Protein AF-A0A966TEC7-F1 (afdb_monomer)

pLDDT: mean 88.25, std 8.69, range [46.25, 95.12]

Secondary structure (DSSP, 8-state):
--PPEE--EEEETTS-EEEEEE-B-TTSPBPP-TT-EEE-EEEETTT--EEEE-EEEEEETTTTEEEEEE-HHHHHHSPSEEEEEEEEEE-TTS-EEEEEEEEEEEE------

Foldseek 3Di:
DDDAAEDEAEFEALDKDKDKDFDADVPRHGAQCVQKDKWKFKAAPPPRHTLDTWDKDAPDRNRRMIMTIDHNVSLNSDDAAKIKMWMWMAHNVGDIDTHYIYIYGYDYDPDDD

Radius of gyration: 14.73 Å; Cα contacts (8 Å, |Δi|>4): 263; chains: 1; bounding box: 44×28×37 Å

Structure (mmCIF, N/CA/C/O backbone):
data_AF-A0A966TEC7-F1
#
_entry.id   AF-A0A966TEC7-F1
#
loop_
_atom_site.group_PDB
_atom_site.id
_atom_site.type_symbol
_atom_site.label_atom_id
_atom_site.label_alt_id
_atom_site.label_comp_id
_atom_site.label_asym_id
_atom_site.label_entity_id
_atom_site.label_seq_id
_atom_site.pdbx_PDB_ins_code
_atom_site.Cartn_x
_atom_site.Cartn_y
_atom_site.Cartn_z
_atom_site.occupancy
_atom_site.B_iso_or_equiv
_atom_site.auth_seq_id
_atom_site.auth_comp_id
_atom_site.auth_asym_id
_atom_site.auth_atom_id
_atom_site.pdbx_PDB_model_num
ATOM 1 N N . MET A 1 1 ? -17.285 16.582 3.399 1.00 46.25 1 MET A N 1
ATOM 2 C CA . MET A 1 1 ? -16.612 15.743 2.386 1.00 46.25 1 MET A CA 1
ATOM 3 C C . MET A 1 1 ? -15.133 15.720 2.736 1.00 46.25 1 MET A C 1
ATOM 5 O O . MET A 1 1 ? -14.499 16.762 2.651 1.00 46.25 1 MET A O 1
ATOM 9 N N . TYR A 1 2 ? -14.619 14.598 3.244 1.00 58.72 2 TYR A N 1
ATOM 10 C CA . TYR A 1 2 ? -13.187 14.450 3.524 1.00 58.72 2 TYR A CA 1
ATOM 11 C C . TYR A 1 2 ? -12.476 14.218 2.193 1.00 58.72 2 TYR A C 1
ATOM 13 O O . TYR A 1 2 ? -12.763 13.239 1.508 1.00 58.72 2 TYR A O 1
ATOM 21 N N . TYR A 1 3 ? -11.626 15.156 1.784 1.00 73.62 3 TYR A N 1
ATOM 22 C CA . TYR A 1 3 ? -10.805 14.983 0.591 1.00 73.62 3 TYR A CA 1
ATOM 23 C C . TYR A 1 3 ? -9.545 14.193 0.975 1.00 73.62 3 TYR A C 1
ATOM 25 O O . TYR A 1 3 ? -8.945 14.515 2.004 1.00 73.62 3 TYR A O 1
ATOM 33 N N . PRO A 1 4 ? -9.142 13.171 0.201 1.00 81.88 4 PRO A N 1
ATOM 34 C CA . PRO A 1 4 ? -7.951 12.388 0.512 1.00 81.88 4 PRO A CA 1
ATOM 35 C C . PRO A 1 4 ? -6.696 13.263 0.468 1.00 81.88 4 PRO A C 1
ATOM 37 O O . PRO A 1 4 ? -6.565 14.147 -0.387 1.00 81.88 4 PRO A O 1
ATOM 40 N N . ALA A 1 5 ? -5.750 12.990 1.365 1.00 87.31 5 ALA A N 1
ATOM 41 C CA . ALA A 1 5 ? -4.436 13.612 1.311 1.00 87.31 5 ALA A CA 1
ATOM 42 C C . ALA A 1 5 ? -3.711 13.198 0.021 1.00 87.31 5 ALA A C 1
ATOM 44 O O . ALA A 1 5 ? -3.936 12.111 -0.513 1.00 87.31 5 ALA A O 1
ATOM 45 N N . THR A 1 6 ? -2.854 14.078 -0.499 1.00 91.44 6 THR A N 1
ATOM 46 C CA . THR A 1 6 ? -2.057 13.789 -1.698 1.00 91.44 6 THR A CA 1
ATOM 47 C C . THR A 1 6 ? -0.590 13.630 -1.326 1.00 91.44 6 THR A C 1
ATOM 49 O O . THR A 1 6 ? -0.009 14.539 -0.737 1.00 91.44 6 THR A O 1
ATOM 52 N N . TYR A 1 7 ? 0.006 12.488 -1.668 1.00 92.31 7 TYR A N 1
ATOM 53 C CA . TYR A 1 7 ? 1.426 12.212 -1.452 1.00 92.31 7 TYR A CA 1
ATOM 54 C C . TYR A 1 7 ? 1.978 11.435 -2.640 1.00 92.31 7 TYR A C 1
ATOM 56 O O . TYR A 1 7 ? 1.411 10.419 -3.022 1.00 92.31 7 TYR A O 1
ATOM 64 N N . ASN A 1 8 ? 3.076 11.894 -3.230 1.00 93.62 8 ASN A N 1
ATOM 65 C CA . ASN A 1 8 ? 3.693 11.207 -4.362 1.00 93.62 8 ASN A CA 1
ATOM 66 C C . ASN A 1 8 ? 4.800 10.284 -3.861 1.00 93.62 8 ASN A C 1
ATOM 68 O O . ASN A 1 8 ? 5.593 10.677 -3.005 1.00 93.62 8 ASN A O 1
ATOM 72 N N . ILE A 1 9 ? 4.862 9.076 -4.413 1.00 92.81 9 ILE A N 1
ATOM 73 C CA . ILE A 1 9 ? 5.829 8.049 -4.027 1.00 92.81 9 ILE A CA 1
ATOM 74 C C . ILE A 1 9 ? 6.740 7.697 -5.195 1.00 92.81 9 ILE A C 1
ATOM 76 O O . ILE A 1 9 ? 6.354 7.783 -6.361 1.00 92.81 9 ILE A O 1
ATOM 80 N N . VAL A 1 10 ? 7.955 7.270 -4.862 1.00 93.81 10 VAL A N 1
ATOM 81 C CA . VAL A 1 10 ? 8.906 6.708 -5.820 1.00 93.81 10 VAL A CA 1
ATOM 82 C C . VAL A 1 10 ? 9.197 5.274 -5.409 1.00 93.81 10 VAL A C 1
ATOM 84 O O . VAL A 1 10 ? 9.667 5.024 -4.298 1.00 93.81 10 VAL A O 1
ATOM 87 N N . VAL A 1 11 ? 8.912 4.339 -6.307 1.00 91.31 11 VAL A N 1
ATOM 88 C CA . VAL A 1 11 ? 9.196 2.915 -6.148 1.00 91.31 11 VAL A CA 1
ATOM 89 C C . VAL A 1 11 ? 10.390 2.569 -7.027 1.00 91.31 11 VAL A C 1
ATOM 91 O O . VAL A 1 11 ? 10.439 2.907 -8.206 1.00 91.31 11 VAL A O 1
ATOM 94 N N . LEU A 1 12 ? 11.372 1.892 -6.443 1.00 91.12 12 LEU A N 1
ATOM 95 C CA . LEU A 1 12 ? 12.527 1.383 -7.172 1.00 91.12 12 LEU A CA 1
ATOM 96 C C . LEU A 1 12 ? 12.262 -0.067 -7.583 1.00 91.12 12 LEU A C 1
ATOM 98 O O . LEU A 1 12 ? 11.879 -0.881 -6.737 1.00 91.12 12 LEU A O 1
ATOM 102 N N . GLN A 1 13 ? 12.492 -0.395 -8.855 1.00 89.81 13 GLN A N 1
ATOM 103 C CA . GLN A 1 13 ? 12.398 -1.777 -9.329 1.00 89.81 13 GLN A CA 1
ATOM 104 C C . GLN A 1 13 ? 13.400 -2.678 -8.596 1.00 89.81 13 GLN A C 1
ATOM 106 O O . GLN A 1 13 ? 14.512 -2.251 -8.265 1.00 89.81 13 GLN A O 1
ATOM 111 N N . ASN A 1 14 ? 13.013 -3.941 -8.387 1.00 86.19 14 ASN A N 1
ATOM 112 C CA . ASN A 1 14 ? 13.823 -4.960 -7.710 1.00 86.19 14 ASN A CA 1
ATOM 113 C C . ASN A 1 14 ? 14.202 -4.592 -6.260 1.00 86.19 14 ASN A C 1
ATOM 115 O O . ASN A 1 14 ? 15.212 -5.048 -5.725 1.00 86.19 14 ASN A O 1
ATOM 119 N N . SER A 1 15 ? 13.396 -3.748 -5.613 1.00 88.94 15 SER A N 1
ATOM 120 C CA . SER A 1 15 ? 13.594 -3.328 -4.227 1.00 88.94 15 SER A CA 1
ATOM 121 C C . SER A 1 15 ? 12.337 -3.548 -3.395 1.00 88.94 15 SER A C 1
ATOM 123 O O . SER A 1 15 ? 11.217 -3.555 -3.911 1.00 88.94 15 SER A O 1
ATOM 125 N N . THR A 1 16 ? 12.525 -3.723 -2.087 1.00 91.88 16 THR A N 1
ATOM 126 C CA . THR A 1 16 ? 11.407 -3.725 -1.141 1.00 91.88 16 THR A CA 1
ATOM 127 C C . THR A 1 16 ? 11.034 -2.282 -0.838 1.00 91.88 16 THR A C 1
ATOM 129 O O . THR A 1 16 ? 11.824 -1.553 -0.238 1.00 91.88 16 THR A O 1
ATOM 132 N N . TYR A 1 17 ? 9.821 -1.881 -1.199 1.00 93.25 17 TYR A N 1
ATOM 133 C CA . TYR A 1 17 ? 9.277 -0.588 -0.800 1.00 93.25 17 TYR A CA 1
ATOM 134 C C . TYR A 1 17 ? 8.513 -0.729 0.516 1.00 93.25 17 TYR A C 1
ATOM 136 O O . TYR A 1 17 ? 7.748 -1.680 0.692 1.00 93.25 17 TYR A O 1
ATOM 144 N N . ARG A 1 18 ? 8.710 0.213 1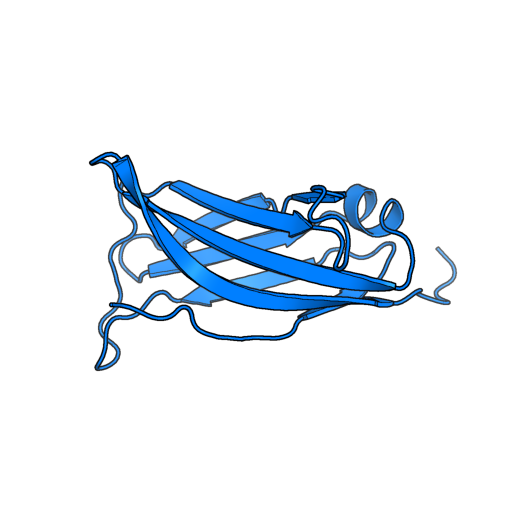.443 1.00 94.00 18 ARG A N 1
ATOM 145 C CA . ARG A 1 18 ? 7.961 0.300 2.703 1.00 94.00 18 ARG A CA 1
ATOM 146 C C . ARG A 1 18 ? 7.599 1.748 2.984 1.00 94.00 18 ARG A C 1
ATOM 148 O O . ARG A 1 18 ? 8.475 2.607 2.977 1.00 94.00 18 ARG A O 1
ATOM 155 N N . MET A 1 19 ? 6.333 1.992 3.296 1.00 93.06 19 MET A N 1
ATOM 156 C CA . MET A 1 19 ? 5.846 3.293 3.743 1.00 93.06 19 MET A CA 1
ATOM 157 C C . MET A 1 19 ? 4.986 3.108 4.982 1.00 93.06 19 MET A C 1
ATOM 159 O O . MET A 1 19 ? 4.011 2.363 4.956 1.00 93.06 19 MET A O 1
ATOM 163 N N . GLN A 1 20 ? 5.342 3.789 6.066 1.00 93.38 20 GLN A N 1
ATOM 164 C CA . GLN A 1 20 ? 4.506 3.852 7.256 1.00 93.38 20 GLN A CA 1
ATOM 165 C C . GLN A 1 20 ? 3.589 5.068 7.162 1.00 93.38 20 GLN A C 1
ATOM 167 O O . GLN A 1 20 ? 4.039 6.170 6.853 1.00 93.38 20 GLN A O 1
ATOM 172 N N . VAL A 1 21 ? 2.313 4.864 7.461 1.00 90.81 21 VAL A N 1
ATOM 173 C CA . VAL A 1 21 ? 1.290 5.902 7.465 1.00 90.81 21 VAL A CA 1
ATOM 174 C C . VAL A 1 21 ? 0.629 5.923 8.835 1.00 90.81 21 VAL A C 1
ATOM 176 O O . VAL A 1 21 ? 0.311 4.878 9.405 1.00 90.81 21 VAL A O 1
ATOM 179 N N . THR A 1 22 ? 0.413 7.129 9.350 1.00 90.88 22 THR A N 1
ATOM 180 C CA . THR A 1 22 ? -0.327 7.360 10.590 1.00 90.88 22 THR A CA 1
ATOM 181 C C . THR A 1 22 ? -1.622 8.088 10.254 1.00 90.88 22 THR A C 1
ATOM 183 O O . THR A 1 22 ? -1.596 9.240 9.821 1.00 90.88 22 THR A O 1
ATOM 186 N N . ALA A 1 23 ? -2.755 7.421 10.450 1.00 87.00 23 ALA A N 1
ATOM 187 C CA . ALA A 1 23 ? -4.082 7.987 10.269 1.00 87.00 23 ALA A CA 1
ATOM 188 C C . ALA A 1 23 ? -4.453 8.857 11.481 1.00 87.00 23 ALA A C 1
ATOM 190 O O . ALA A 1 23 ? -4.593 8.363 12.602 1.00 87.00 23 ALA A O 1
ATOM 191 N N . THR A 1 24 ? -4.628 10.158 11.256 1.00 86.19 24 THR A N 1
ATOM 192 C CA . THR A 1 24 ? -5.035 11.126 12.282 1.00 86.19 24 THR A CA 1
ATOM 193 C C . THR A 1 24 ? -6.255 11.924 11.831 1.00 86.19 24 THR A C 1
ATOM 195 O O . THR A 1 24 ? -6.492 12.129 10.641 1.00 86.19 24 THR A O 1
ATOM 198 N N . GLN A 1 25 ? -7.058 12.365 12.796 1.00 79.12 25 GLN A N 1
ATOM 199 C CA . GLN A 1 25 ? -8.138 13.323 12.576 1.00 79.12 25 GLN A CA 1
ATOM 200 C C . GLN A 1 25 ? -7.589 14.753 12.506 1.00 79.12 25 GLN A C 1
ATOM 202 O O . GLN A 1 25 ? -6.445 15.030 12.880 1.00 79.12 25 GLN A O 1
ATOM 207 N N . SER A 1 26 ? -8.437 15.693 12.080 1.00 70.94 26 SER A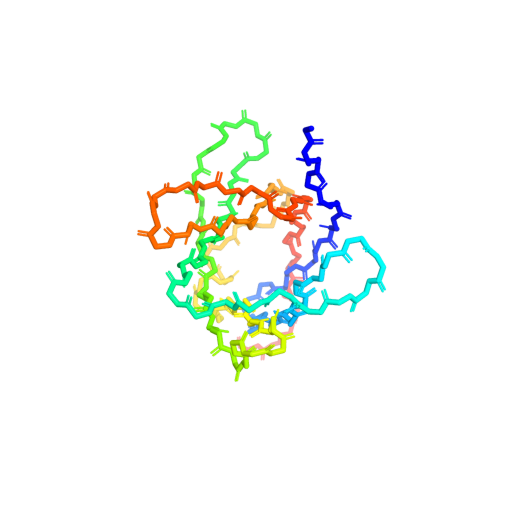 N 1
ATOM 208 C CA . SER A 1 26 ? -8.139 17.123 12.180 1.00 70.94 26 SER A CA 1
ATOM 209 C C . SER A 1 26 ? -7.806 17.483 13.631 1.00 70.94 26 SER A C 1
ATOM 211 O O . SER A 1 26 ? -8.653 17.332 14.508 1.00 70.94 26 SER A O 1
ATOM 213 N N . GLY A 1 27 ? -6.578 17.940 13.882 1.00 68.88 27 GLY A N 1
ATOM 214 C CA . GLY A 1 27 ? -6.077 18.216 15.234 1.00 68.88 27 GLY A CA 1
ATOM 215 C C . GLY A 1 27 ? -5.053 17.203 15.759 1.00 68.88 27 GLY A C 1
ATOM 216 O O . GLY A 1 27 ? -4.547 17.385 16.859 1.00 68.88 27 GLY A O 1
ATOM 217 N N . GLY A 1 28 ? -4.705 16.172 14.978 1.00 76.62 28 GLY A N 1
ATOM 218 C CA . GLY A 1 28 ? -3.595 15.258 15.282 1.00 76.62 28 GLY A CA 1
ATOM 219 C C . GLY A 1 28 ? -3.962 14.066 16.168 1.00 76.62 28 GLY A C 1
ATOM 220 O O . GLY A 1 28 ? -3.093 13.260 16.493 1.00 76.62 28 GLY A O 1
ATOM 221 N N . THR A 1 29 ? -5.235 13.913 16.536 1.00 84.94 29 THR A N 1
ATOM 222 C CA . THR A 1 29 ? -5.710 12.749 17.291 1.00 84.94 29 THR A CA 1
ATOM 223 C C . THR A 1 29 ? -5.651 11.490 16.418 1.00 84.94 29 THR A C 1
ATOM 225 O O . THR A 1 29 ? -6.237 11.493 15.332 1.00 84.94 29 THR A O 1
ATOM 228 N N . PRO A 1 30 ? -4.982 10.410 16.855 1.00 87.31 30 PRO A N 1
ATOM 229 C CA . PRO A 1 30 ? -4.940 9.158 16.108 1.00 87.31 30 PRO A CA 1
ATOM 230 C C . PRO A 1 30 ? -6.324 8.537 15.912 1.00 87.31 30 PRO A C 1
ATOM 232 O O . PRO A 1 30 ? -7.153 8.541 16.822 1.00 87.31 30 PRO A O 1
ATOM 235 N N . ILE A 1 31 ? -6.562 7.970 14.731 1.00 87.19 31 ILE A N 1
ATOM 236 C CA . ILE A 1 31 ? -7.761 7.178 14.444 1.00 87.19 31 ILE A CA 1
ATOM 237 C C . ILE A 1 31 ? -7.492 5.734 14.857 1.00 87.19 31 ILE A C 1
ATOM 239 O O . ILE A 1 31 ? -6.512 5.141 14.419 1.00 87.19 31 ILE A O 1
ATOM 243 N N . ASN A 1 32 ? -8.372 5.143 15.666 1.00 89.38 32 ASN A N 1
ATOM 244 C CA . ASN A 1 32 ? -8.268 3.726 15.997 1.00 89.38 32 ASN A CA 1
ATOM 245 C C . ASN A 1 32 ? -8.692 2.866 14.794 1.00 89.38 32 ASN A C 1
ATOM 247 O O . ASN A 1 32 ? -9.829 2.964 14.335 1.00 89.38 32 ASN A O 1
ATOM 251 N N . LEU A 1 33 ? -7.781 2.020 14.310 1.00 88.94 33 LEU A N 1
ATOM 252 C CA . LEU A 1 33 ? -7.972 1.150 13.142 1.00 88.94 33 LEU A CA 1
ATOM 253 C C . LEU A 1 33 ? -8.513 -0.242 13.497 1.00 88.94 33 LEU A C 1
ATOM 255 O O . LEU A 1 33 ? -8.552 -1.123 12.642 1.00 88.94 33 LEU A O 1
ATOM 259 N N . SER A 1 34 ? -8.909 -0.490 14.746 1.00 90.44 34 SER A N 1
ATOM 260 C CA . SER A 1 34 ? -9.489 -1.777 15.140 1.00 90.44 34 SER A CA 1
ATOM 261 C C . SER A 1 34 ? -10.734 -2.097 14.311 1.00 90.44 34 SER A C 1
ATOM 263 O O . SER A 1 34 ? -11.705 -1.344 14.315 1.00 90.44 34 SER A O 1
ATOM 265 N N . GLY A 1 35 ? -10.698 -3.225 13.598 1.00 87.88 35 GLY A N 1
ATOM 266 C CA . GLY A 1 35 ? -11.773 -3.649 12.696 1.00 87.88 35 GLY A CA 1
ATOM 267 C C . GLY A 1 35 ? -11.775 -2.957 11.330 1.00 87.88 35 GLY A C 1
ATOM 268 O O . GLY A 1 35 ? -12.697 -3.184 10.551 1.00 87.88 35 GLY A O 1
ATOM 269 N N . TYR A 1 36 ? -10.771 -2.132 11.023 1.00 91.31 36 TYR A N 1
ATOM 270 C CA . TYR A 1 36 ? -10.602 -1.552 9.694 1.00 91.31 36 TYR A CA 1
ATOM 271 C C . TYR A 1 36 ? -9.837 -2.511 8.789 1.00 91.31 36 TYR A C 1
ATOM 273 O O . TYR A 1 36 ? -8.886 -3.168 9.211 1.00 91.31 36 TYR A O 1
ATOM 281 N N . THR A 1 37 ? -10.218 -2.525 7.517 1.00 93.12 37 THR A N 1
ATOM 282 C CA . THR A 1 37 ? -9.456 -3.173 6.449 1.00 93.12 37 THR A CA 1
ATOM 283 C C . THR A 1 37 ? -8.864 -2.091 5.564 1.00 93.12 37 THR A C 1
ATOM 285 O O . THR A 1 37 ? -9.598 -1.267 5.019 1.00 93.12 37 THR A O 1
ATOM 288 N N . ILE A 1 38 ? -7.539 -2.066 5.460 1.00 93.81 38 ILE A N 1
ATOM 289 C CA . ILE A 1 38 ? -6.823 -1.147 4.576 1.00 93.81 38 ILE A CA 1
ATOM 290 C C . ILE A 1 38 ? -6.602 -1.850 3.245 1.00 93.81 38 ILE A C 1
ATOM 292 O O . ILE A 1 38 ? -6.281 -3.035 3.225 1.00 93.81 38 ILE A O 1
ATOM 296 N N . ASP A 1 39 ? -6.756 -1.105 2.163 1.00 94.31 39 ASP A N 1
ATOM 297 C CA . ASP A 1 39 ? -6.540 -1.556 0.797 1.00 94.31 39 ASP A CA 1
ATOM 298 C C . ASP A 1 39 ? -5.772 -0.461 0.046 1.00 94.31 39 ASP A C 1
ATOM 300 O O . ASP A 1 39 ? -6.007 0.732 0.278 1.00 94.31 39 ASP A O 1
ATOM 304 N N . SER A 1 40 ? -4.803 -0.849 -0.777 1.00 94.69 40 SER A N 1
ATOM 305 C CA . SER A 1 40 ? -3.999 0.094 -1.540 1.00 94.69 40 SER A CA 1
ATOM 306 C C . SER A 1 40 ? -3.483 -0.542 -2.820 1.00 94.69 40 SER A C 1
ATOM 308 O O . SER A 1 40 ? -2.682 -1.480 -2.789 1.00 94.69 40 SER A O 1
ATOM 310 N N . ASP A 1 41 ? -3.896 0.047 -3.935 1.00 95.12 41 ASP A N 1
ATOM 311 C CA . ASP A 1 41 ? -3.581 -0.412 -5.278 1.00 95.12 41 ASP A CA 1
ATOM 312 C C . ASP A 1 41 ? -2.782 0.635 -6.052 1.00 95.12 41 ASP A C 1
ATOM 314 O O . ASP A 1 41 ? -2.907 1.845 -5.845 1.00 95.12 41 ASP A O 1
ATOM 318 N N . ILE A 1 42 ? -1.958 0.140 -6.971 1.00 93.56 42 ILE A N 1
ATOM 319 C CA . ILE A 1 42 ? -1.282 0.902 -8.014 1.00 93.56 42 ILE A CA 1
ATOM 320 C C . ILE A 1 42 ? -2.031 0.627 -9.313 1.00 93.56 42 ILE A C 1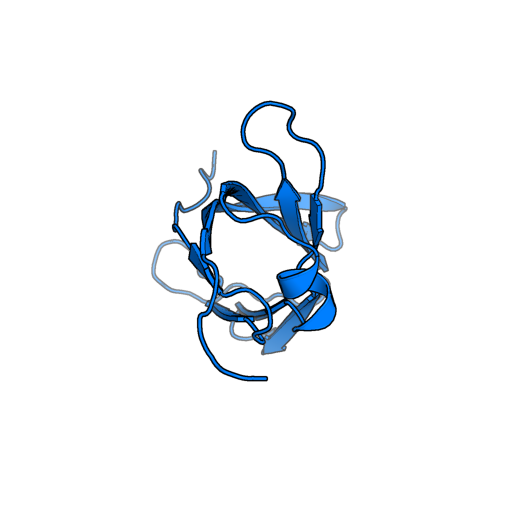
ATOM 322 O O . ILE A 1 42 ? -2.191 -0.528 -9.713 1.00 93.56 42 ILE A O 1
ATOM 326 N N . CYS A 1 43 ? -2.450 1.684 -9.997 1.00 94.25 43 CYS A N 1
ATOM 327 C CA . CYS A 1 43 ? -3.155 1.600 -11.265 1.00 94.25 43 CYS A CA 1
ATOM 328 C C . CYS A 1 43 ? -2.486 2.432 -12.364 1.00 94.25 43 CYS A C 1
ATOM 330 O O . CYS A 1 43 ? -1.777 3.412 -12.106 1.00 94.25 43 CYS A O 1
ATOM 332 N N . GLY A 1 44 ? -2.694 2.028 -13.615 1.00 90.75 44 GLY A N 1
ATOM 333 C CA . GLY A 1 44 ? -2.213 2.764 -14.778 1.00 90.75 44 GLY A CA 1
ATOM 334 C C . GLY A 1 44 ? -2.793 4.178 -14.828 1.00 90.75 44 GLY A C 1
ATOM 335 O O . GLY A 1 44 ? -3.971 4.408 -14.549 1.00 90.75 44 GLY A O 1
ATOM 336 N N . ALA A 1 45 ? -1.954 5.157 -15.173 1.00 86.38 45 ALA A N 1
ATOM 337 C CA . ALA A 1 45 ? -2.341 6.566 -15.124 1.00 86.38 45 ALA A CA 1
ATOM 338 C C . ALA A 1 45 ? -3.431 6.956 -16.144 1.00 86.38 45 ALA A C 1
ATOM 340 O O . ALA A 1 45 ? -4.101 7.970 -15.954 1.00 86.38 45 ALA A O 1
ATOM 341 N N . LEU A 1 46 ? -3.596 6.171 -17.216 1.00 83.12 46 LEU A N 1
ATOM 342 C CA . LEU A 1 46 ? -4.501 6.458 -18.337 1.00 83.12 46 LEU A CA 1
ATOM 343 C C . LEU A 1 46 ? -5.724 5.534 -18.383 1.00 83.12 46 LEU A C 1
ATOM 345 O O . LEU A 1 46 ? -6.819 5.984 -18.702 1.00 83.12 46 LEU A O 1
ATOM 349 N N . ASP A 1 47 ? -5.534 4.251 -18.090 1.00 86.88 47 ASP A N 1
ATOM 350 C CA . ASP A 1 47 ? -6.542 3.195 -18.219 1.00 86.88 47 ASP A CA 1
ATOM 351 C C . ASP A 1 47 ? -7.160 2.778 -16.874 1.00 86.88 47 ASP A C 1
ATOM 353 O O . ASP A 1 47 ? -8.181 2.086 -16.855 1.00 86.88 47 ASP A O 1
ATOM 357 N N . GLY A 1 48 ? -6.558 3.196 -15.753 1.00 85.94 48 GLY A N 1
ATOM 358 C CA . GLY A 1 48 ? -7.018 2.880 -14.402 1.00 85.94 48 GLY A CA 1
ATOM 359 C C . GLY A 1 48 ? -6.956 1.391 -14.060 1.00 85.94 48 GLY A C 1
ATOM 360 O O . GLY A 1 48 ? -7.543 0.978 -13.063 1.00 85.94 48 GLY A O 1
ATOM 361 N N . GLN A 1 49 ? -6.273 0.576 -14.870 1.00 91.31 49 GLN A N 1
ATOM 362 C CA . GLN A 1 49 ? -6.134 -0.853 -14.610 1.00 91.31 49 GLN A CA 1
ATOM 363 C C . GLN A 1 49 ? -5.175 -1.076 -13.449 1.00 91.31 49 GLN A C 1
ATOM 365 O O . GLN A 1 49 ? -4.117 -0.451 -13.394 1.00 91.31 49 GLN A O 1
ATOM 370 N N . ILE A 1 50 ? -5.537 -1.964 -12.524 1.00 92.69 50 ILE A N 1
ATOM 371 C CA . ILE A 1 50 ? -4.675 -2.321 -11.395 1.00 92.69 50 ILE A CA 1
ATOM 372 C C . ILE A 1 50 ? -3.470 -3.091 -11.941 1.00 92.69 50 ILE A C 1
ATOM 374 O O . ILE A 1 50 ? -3.626 -4.129 -12.582 1.00 92.69 50 ILE A O 1
ATOM 378 N N . VAL A 1 51 ? -2.272 -2.572 -11.683 1.00 92.75 51 VAL A N 1
ATOM 379 C CA . VAL A 1 51 ? -0.999 -3.164 -12.123 1.00 92.75 51 VAL A CA 1
ATOM 380 C C . VAL A 1 51 ? -0.264 -3.868 -10.986 1.00 92.75 51 VAL A C 1
ATOM 382 O O . VAL A 1 51 ? 0.495 -4.803 -11.224 1.00 92.75 51 VAL A O 1
ATOM 385 N N . ALA A 1 52 ? -0.488 -3.436 -9.746 1.00 93.00 52 ALA A N 1
ATOM 386 C CA . ALA A 1 52 ? 0.050 -4.058 -8.545 1.00 93.00 52 ALA A CA 1
ATOM 387 C C . ALA A 1 52 ? -0.737 -3.597 -7.317 1.00 93.00 52 ALA A C 1
ATOM 389 O O . ALA A 1 52 ? -1.321 -2.519 -7.327 1.00 93.00 52 ALA A O 1
ATOM 390 N N . SER A 1 53 ? -0.665 -4.369 -6.238 1.00 94.31 53 SER A N 1
ATOM 391 C CA . SER A 1 53 ? -1.267 -4.017 -4.951 1.00 94.31 53 SER A CA 1
ATOM 392 C C . SER A 1 53 ? -0.196 -3.981 -3.871 1.00 94.31 53 SER A C 1
ATOM 394 O O . SER A 1 53 ? 0.698 -4.835 -3.825 1.00 94.31 53 SER A O 1
ATOM 396 N N . PHE A 1 54 ? -0.275 -2.993 -2.985 1.00 94.00 54 PHE A N 1
ATOM 397 C CA . PHE A 1 54 ? 0.518 -2.996 -1.766 1.00 94.00 54 PHE A CA 1
ATOM 398 C C . PHE A 1 54 ? -0.034 -4.034 -0.791 1.00 94.00 54 PHE A C 1
ATOM 400 O O . PHE A 1 54 ? -1.217 -4.356 -0.787 1.00 94.00 54 PHE A O 1
ATOM 407 N N . VAL A 1 55 ? 0.833 -4.525 0.090 1.00 95.12 55 VAL A N 1
ATOM 408 C CA . VAL A 1 55 ? 0.441 -5.350 1.232 1.00 95.12 55 VAL A CA 1
ATOM 409 C C . VAL A 1 55 ? 0.352 -4.445 2.463 1.00 95.12 55 VAL A C 1
ATOM 411 O O . VAL A 1 55 ? 1.398 -4.085 3.023 1.00 95.12 55 VAL A O 1
ATOM 414 N N . PRO A 1 56 ? -0.857 -4.025 2.878 1.00 93.81 56 PRO A N 1
ATOM 415 C CA . PRO A 1 56 ? -1.045 -3.263 4.098 1.00 93.81 56 PRO A CA 1
ATOM 416 C C . PRO A 1 56 ? -0.929 -4.161 5.332 1.00 93.81 56 PRO A C 1
ATOM 418 O O . PRO A 1 56 ? -1.468 -5.264 5.383 1.00 93.81 56 PRO A O 1
ATOM 421 N N . ALA A 1 57 ? -0.263 -3.659 6.365 1.00 94.19 57 ALA A N 1
ATOM 422 C CA . ALA A 1 57 ? -0.191 -4.285 7.677 1.00 94.19 57 ALA A 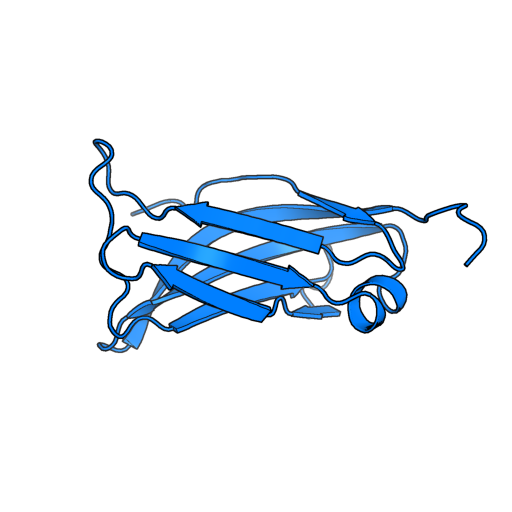CA 1
ATOM 423 C C . ALA A 1 57 ? -0.417 -3.229 8.762 1.00 94.19 57 ALA A C 1
ATOM 425 O O . ALA A 1 57 ? 0.346 -2.269 8.869 1.00 94.19 57 ALA A O 1
ATOM 426 N N . ILE A 1 58 ? -1.457 -3.394 9.580 1.00 92.31 58 ILE A N 1
ATOM 427 C CA . ILE A 1 58 ? -1.702 -2.516 10.730 1.00 92.31 58 ILE A CA 1
ATOM 428 C C . ILE A 1 58 ? -0.692 -2.882 11.820 1.00 92.31 58 ILE A C 1
ATOM 430 O O . ILE A 1 58 ? -0.752 -3.969 12.388 1.00 92.31 58 ILE A O 1
ATOM 434 N N . THR A 1 59 ? 0.249 -1.983 12.102 1.00 93.25 59 THR A N 1
ATOM 435 C CA . THR A 1 59 ? 1.318 -2.213 13.086 1.00 93.25 59 THR A CA 1
ATOM 436 C C . THR A 1 59 ? 0.922 -1.738 14.479 1.00 93.25 59 THR A C 1
ATOM 438 O O . THR A 1 59 ? 1.346 -2.323 15.472 1.00 93.25 59 THR A O 1
ATOM 441 N N . ASN A 1 60 ? 0.083 -0.702 14.569 1.00 91.62 60 ASN A N 1
ATOM 442 C CA . ASN A 1 60 ? -0.510 -0.251 15.822 1.00 91.62 60 ASN A CA 1
ATOM 443 C C . ASN A 1 60 ? -1.896 0.348 15.563 1.00 91.62 60 ASN A C 1
ATOM 445 O O . ASN A 1 60 ? -2.029 1.520 15.205 1.00 91.62 60 ASN A O 1
ATOM 449 N N . ALA A 1 61 ? -2.932 -0.462 15.788 1.00 89.69 61 ALA A N 1
ATOM 450 C CA . ALA A 1 61 ? -4.314 -0.060 15.555 1.00 89.69 61 ALA A CA 1
ATOM 451 C C . ALA A 1 61 ? -4.748 1.115 16.444 1.00 89.69 61 ALA A C 1
ATOM 453 O O . ALA A 1 61 ? -5.379 2.044 15.949 1.00 89.69 61 ALA A O 1
ATOM 454 N N . ALA A 1 62 ? -4.371 1.115 17.728 1.00 88.81 62 ALA A N 1
ATOM 455 C CA . ALA A 1 62 ? -4.771 2.148 18.684 1.00 88.81 62 ALA A CA 1
ATOM 456 C C . ALA A 1 62 ? -4.163 3.524 18.363 1.00 88.81 62 ALA A C 1
ATOM 458 O O . ALA A 1 62 ? -4.792 4.549 18.613 1.00 88.81 62 ALA A O 1
ATOM 459 N N . SER A 1 63 ? -2.956 3.548 17.791 1.00 89.25 63 SER A N 1
ATOM 460 C CA . SER A 1 63 ? -2.275 4.775 17.356 1.00 89.25 63 SER A CA 1
ATOM 461 C C . SER A 1 63 ? -2.477 5.101 15.875 1.00 89.25 63 SER A C 1
ATOM 463 O O . SER A 1 63 ? -1.820 6.006 15.364 1.00 89.25 63 SER A O 1
ATOM 465 N N . GLY A 1 64 ? -3.352 4.385 15.170 1.00 88.81 64 GLY A N 1
ATOM 466 C CA . GLY A 1 64 ? -3.646 4.676 13.770 1.00 88.81 64 GLY A CA 1
ATOM 467 C C . GLY A 1 64 ? -2.522 4.364 12.790 1.00 88.81 64 GLY A C 1
ATOM 468 O O . GLY A 1 64 ? -2.488 4.950 11.713 1.00 88.81 64 GLY A O 1
ATOM 469 N N . ILE A 1 65 ? -1.586 3.483 13.145 1.00 91.88 65 ILE A N 1
ATOM 470 C CA . ILE A 1 65 ? -0.381 3.234 12.351 1.00 91.88 65 ILE A CA 1
ATOM 471 C C . ILE A 1 65 ? -0.539 1.956 11.533 1.00 91.88 65 ILE A C 1
ATOM 473 O O . ILE A 1 65 ? -0.813 0.877 12.069 1.00 91.88 65 ILE A O 1
ATOM 477 N N . PHE A 1 66 ? -0.287 2.074 10.234 1.00 93.56 66 PHE A N 1
ATOM 478 C CA . PHE A 1 66 ? -0.161 0.949 9.319 1.00 93.56 66 PHE A CA 1
ATOM 479 C C . PHE A 1 66 ? 1.036 1.137 8.386 1.00 93.56 66 PHE A C 1
ATOM 481 O O . PHE A 1 66 ? 1.537 2.243 8.190 1.00 93.56 66 PHE A O 1
ATOM 488 N N . GLN A 1 67 ? 1.517 0.037 7.820 1.00 95.00 67 GLN A N 1
ATOM 489 C CA . GLN A 1 67 ? 2.610 0.014 6.863 1.00 95.00 67 GLN A CA 1
ATOM 490 C C . GLN A 1 67 ? 2.126 -0.573 5.543 1.00 95.00 67 GLN A C 1
ATOM 492 O O . GLN A 1 67 ? 1.528 -1.644 5.526 1.00 95.00 67 GLN A O 1
ATOM 497 N N . LEU A 1 68 ? 2.436 0.099 4.442 1.00 94.31 68 LEU A N 1
ATOM 498 C CA . LEU A 1 68 ? 2.301 -0.430 3.091 1.00 94.31 68 LEU A CA 1
ATOM 499 C C . LEU A 1 68 ? 3.638 -1.016 2.657 1.00 94.31 68 LEU A C 1
ATOM 501 O O . LEU A 1 68 ? 4.679 -0.371 2.807 1.00 94.31 68 LEU A O 1
ATOM 505 N N . THR A 1 69 ? 3.614 -2.237 2.129 1.00 95.12 69 THR A N 1
ATOM 506 C CA . THR A 1 69 ? 4.815 -2.925 1.647 1.00 95.12 69 THR A CA 1
ATOM 507 C C . THR A 1 69 ? 4.625 -3.384 0.208 1.00 95.12 69 THR A C 1
ATOM 509 O O . THR A 1 69 ? 3.595 -3.964 -0.117 1.00 95.12 69 THR A O 1
ATOM 512 N N . LEU A 1 70 ? 5.634 -3.176 -0.638 1.00 93.50 70 LEU A N 1
ATOM 513 C CA . LEU A 1 70 ? 5.730 -3.790 -1.963 1.00 93.50 70 LEU A CA 1
ATOM 514 C C . LEU A 1 70 ? 6.964 -4.691 -1.983 1.00 93.50 70 LEU A C 1
ATOM 516 O O . LEU A 1 70 ? 8.063 -4.248 -1.635 1.00 93.50 70 LEU A O 1
ATOM 520 N N . SER A 1 71 ? 6.789 -5.960 -2.345 1.00 92.31 71 SER A N 1
ATOM 521 C CA . SER A 1 71 ? 7.902 -6.909 -2.396 1.00 92.31 71 SER A CA 1
ATOM 522 C C . SER A 1 71 ? 8.785 -6.666 -3.630 1.00 92.31 71 SER A C 1
ATOM 524 O O . SER A 1 71 ? 8.296 -6.138 -4.631 1.00 92.31 71 SER A O 1
ATOM 526 N N . PRO A 1 72 ? 10.061 -7.099 -3.607 1.00 87.50 72 PRO A N 1
ATOM 527 C CA . PRO A 1 72 ? 10.948 -7.016 -4.769 1.00 87.50 72 PRO A CA 1
ATOM 528 C C . PRO A 1 72 ? 10.393 -7.727 -6.006 1.00 87.50 72 PRO A C 1
ATOM 530 O O . PRO A 1 72 ? 10.602 -7.265 -7.119 1.00 87.50 72 PRO A O 1
ATOM 533 N N . THR A 1 73 ? 9.669 -8.834 -5.810 1.00 87.25 73 THR A N 1
ATOM 534 C CA . THR A 1 73 ? 9.043 -9.613 -6.889 1.00 87.25 73 THR A CA 1
ATOM 535 C C . THR A 1 73 ? 7.919 -8.846 -7.576 1.00 87.25 73 THR A C 1
ATOM 537 O O . THR A 1 73 ? 7.756 -8.955 -8.785 1.00 87.25 73 THR A O 1
ATOM 540 N N . VAL A 1 74 ? 7.140 -8.068 -6.819 1.00 89.94 74 VAL A N 1
ATOM 541 C CA . VAL A 1 74 ? 6.079 -7.232 -7.394 1.00 89.94 74 VAL A CA 1
ATOM 542 C C . VAL A 1 74 ? 6.685 -5.977 -8.021 1.00 89.94 74 VAL A C 1
ATOM 544 O O . VAL A 1 74 ? 6.326 -5.618 -9.136 1.00 89.94 74 VAL A O 1
ATOM 547 N N . SER A 1 75 ? 7.653 -5.336 -7.355 1.00 88.12 75 SER A N 1
ATOM 548 C CA . SER A 1 75 ? 8.291 -4.119 -7.870 1.00 88.12 75 SER A CA 1
ATOM 549 C C . SER A 1 75 ? 9.155 -4.358 -9.111 1.00 88.12 75 SER A C 1
ATOM 551 O O . SER A 1 75 ? 9.315 -3.440 -9.908 1.00 88.12 75 SER A O 1
ATOM 553 N N . SER A 1 76 ? 9.704 -5.562 -9.312 1.00 86.56 76 SER A N 1
ATOM 554 C CA . SER A 1 76 ? 10.410 -5.927 -10.547 1.00 86.56 76 SER A CA 1
ATOM 555 C C . SER A 1 76 ? 9.474 -6.202 -11.728 1.00 86.56 76 SER A C 1
ATOM 557 O O . SER A 1 76 ? 9.897 -6.041 -12.869 1.00 86.56 76 SER A O 1
ATOM 559 N N . GLY A 1 77 ? 8.222 -6.596 -11.469 1.00 86.81 77 GLY A N 1
ATOM 560 C CA . GLY A 1 77 ? 7.204 -6.827 -12.499 1.00 86.81 77 GLY A CA 1
ATOM 561 C C . GLY A 1 77 ? 6.535 -5.553 -13.021 1.00 86.81 77 GLY A C 1
ATOM 562 O O . GLY A 1 77 ? 5.876 -5.595 -14.055 1.00 86.81 77 GLY A O 1
ATOM 563 N N . LEU A 1 78 ? 6.703 -4.425 -12.326 1.00 88.56 78 LEU A N 1
ATOM 564 C CA . LEU A 1 78 ? 6.215 -3.120 -12.770 1.00 88.56 78 LEU A CA 1
ATOM 565 C C . LEU A 1 78 ? 7.147 -2.530 -13.824 1.00 88.56 78 LEU A C 1
ATOM 567 O O . LEU A 1 78 ? 8.352 -2.469 -13.595 1.00 88.56 78 LEU A O 1
ATOM 571 N N . GLU A 1 79 ? 6.610 -2.039 -14.939 1.00 90.19 79 GLU A N 1
ATOM 572 C CA . GLU A 1 79 ? 7.401 -1.299 -15.926 1.00 90.19 79 GLU A CA 1
ATOM 573 C C . GLU A 1 79 ? 7.828 0.077 -15.383 1.00 90.19 79 GLU A C 1
ATOM 575 O O . GLU A 1 79 ? 7.2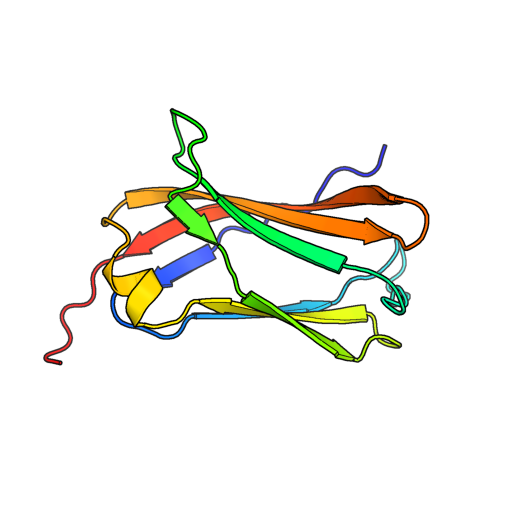02 0.652 -14.492 1.00 90.19 79 GLU A O 1
ATOM 580 N N . VAL A 1 80 ? 8.933 0.618 -15.904 1.00 90.00 80 VAL A N 1
ATOM 581 C CA . VAL A 1 80 ? 9.388 1.970 -15.545 1.00 90.00 80 VAL A CA 1
ATOM 582 C C . VAL A 1 80 ? 8.403 2.982 -16.117 1.00 90.00 80 VAL A C 1
ATOM 584 O O . VAL A 1 80 ? 8.163 3.007 -17.322 1.00 90.00 80 VAL A O 1
ATOM 587 N N . GLY A 1 81 ? 7.858 3.847 -15.266 1.00 91.19 81 GLY A N 1
ATOM 588 C CA . GLY A 1 81 ? 6.809 4.761 -15.690 1.00 91.19 81 GLY A CA 1
ATOM 589 C C . GLY A 1 81 ? 6.130 5.507 -14.552 1.00 91.19 81 GLY A C 1
ATOM 590 O O . GLY A 1 81 ? 6.566 5.487 -13.399 1.00 91.19 81 GLY A O 1
ATOM 591 N N . ILE A 1 82 ? 5.051 6.198 -14.912 1.00 93.12 82 ILE A N 1
ATOM 592 C CA . ILE A 1 82 ? 4.223 6.977 -13.996 1.00 93.12 82 ILE A CA 1
ATOM 593 C C . ILE A 1 82 ? 2.874 6.277 -13.855 1.00 93.12 82 ILE A C 1
ATOM 595 O O . ILE A 1 82 ? 2.162 6.075 -14.838 1.00 93.12 82 ILE A O 1
ATOM 599 N N . TYR A 1 83 ? 2.524 5.957 -12.617 1.00 94.44 83 TYR A N 1
ATOM 600 C CA . TYR A 1 83 ? 1.282 5.306 -12.221 1.00 94.44 83 TYR A CA 1
ATOM 601 C C . TYR A 1 83 ? 0.538 6.171 -11.209 1.00 94.44 83 TYR A C 1
ATOM 603 O O . TYR A 1 83 ? 1.096 7.115 -10.644 1.00 94.44 83 TYR A O 1
ATOM 611 N N . ASN A 1 84 ? -0.714 5.832 -10.941 1.00 94.50 84 ASN A N 1
ATOM 612 C CA . ASN A 1 84 ? -1.456 6.371 -9.812 1.00 94.50 84 ASN A CA 1
ATOM 613 C C . ASN A 1 84 ? -1.530 5.319 -8.712 1.00 94.50 84 ASN A C 1
ATOM 615 O O . ASN A 1 84 ? -1.439 4.123 -8.975 1.00 94.50 84 ASN A O 1
ATOM 619 N N . TYR A 1 85 ? -1.681 5.764 -7.475 1.00 94.44 85 TYR A N 1
ATOM 620 C CA . TYR A 1 85 ? -1.997 4.875 -6.372 1.00 94.44 85 TYR A CA 1
ATOM 621 C C . TYR A 1 85 ? -2.962 5.553 -5.412 1.00 94.44 85 TYR A C 1
ATOM 623 O O . TYR A 1 85 ? -3.019 6.788 -5.313 1.00 94.44 85 TYR A O 1
ATOM 631 N N . ASP A 1 86 ? -3.697 4.735 -4.676 1.00 93.81 86 ASP A N 1
ATOM 632 C CA . ASP A 1 86 ? -4.529 5.198 -3.582 1.00 93.81 86 ASP A CA 1
ATOM 633 C C . ASP A 1 86 ? -4.449 4.271 -2.374 1.00 93.81 86 ASP A C 1
ATOM 635 O O . ASP A 1 86 ? -3.914 3.164 -2.425 1.00 93.81 86 ASP A O 1
ATOM 639 N N . VAL A 1 87 ? -4.898 4.799 -1.242 1.00 93.44 87 VAL A N 1
ATOM 640 C CA . VAL A 1 87 ? -5.048 4.083 0.014 1.00 93.44 87 VAL A CA 1
ATOM 641 C C . VAL A 1 87 ? -6.456 4.334 0.500 1.00 93.44 87 VAL A C 1
ATOM 643 O O . VAL A 1 87 ? -6.853 5.472 0.791 1.00 93.44 87 VAL A O 1
ATOM 646 N N . SER A 1 88 ? -7.189 3.245 0.634 1.00 92.81 88 SER A N 1
ATOM 647 C CA . SER A 1 88 ? -8.538 3.239 1.150 1.00 92.81 88 SER A CA 1
ATOM 648 C C . SER A 1 88 ? -8.625 2.427 2.432 1.00 92.81 88 SER A C 1
ATOM 650 O O . SER A 1 88 ? -7.847 1.510 2.684 1.00 92.81 88 SER A O 1
ATOM 652 N N . ALA A 1 89 ? -9.580 2.799 3.267 1.00 91.62 89 ALA A N 1
ATOM 653 C CA . ALA A 1 89 ? -9.850 2.144 4.523 1.00 91.62 89 ALA A CA 1
ATOM 654 C C . ALA A 1 89 ? -11.342 1.874 4.631 1.00 91.62 89 ALA A C 1
ATOM 656 O O . ALA A 1 89 ? -12.162 2.789 4.528 1.00 91.62 89 ALA A O 1
ATOM 657 N N . THR A 1 90 ? -11.675 0.609 4.841 1.00 93.06 90 THR A N 1
ATOM 658 C CA . THR A 1 90 ? -13.043 0.136 5.012 1.00 93.06 90 THR A CA 1
ATOM 659 C C . THR A 1 90 ? -13.287 -0.125 6.489 1.00 93.06 90 THR A C 1
ATOM 661 O O . THR A 1 90 ? -12.564 -0.903 7.112 1.00 93.06 90 THR A O 1
ATOM 664 N N . GLN A 1 91 ? -14.278 0.552 7.059 1.00 89.88 91 GLN A N 1
ATOM 665 C CA . GLN A 1 91 ? -14.712 0.356 8.439 1.00 89.88 91 GLN A CA 1
ATOM 666 C C . GLN A 1 91 ? -15.418 -0.991 8.608 1.00 89.88 91 GLN A C 1
ATOM 668 O O . GLN A 1 91 ? -15.969 -1.535 7.654 1.00 89.88 91 GLN A O 1
ATOM 673 N N . ALA A 1 92 ? -15.513 -1.482 9.847 1.00 83.81 92 ALA A N 1
ATOM 674 C CA . ALA A 1 92 ? -16.290 -2.685 10.164 1.00 83.81 92 ALA A CA 1
ATOM 675 C C . ALA A 1 92 ? -17.776 -2.578 9.752 1.00 83.81 92 ALA A C 1
ATOM 677 O O . ALA A 1 92 ? -18.417 -3.593 9.500 1.00 83.81 92 ALA A O 1
ATOM 678 N N . GLY A 1 93 ? -18.315 -1.354 9.660 1.00 83.44 93 GLY A N 1
ATOM 679 C CA . GLY A 1 93 ? -19.671 -1.078 9.169 1.00 83.44 93 GLY A CA 1
ATOM 680 C C . GLY A 1 93 ? -19.830 -1.118 7.643 1.00 83.44 93 GLY A C 1
ATOM 681 O O . GLY A 1 93 ? -20.949 -0.997 7.160 1.00 83.44 93 GLY A O 1
ATOM 682 N N . GLY A 1 94 ? -18.739 -1.292 6.886 1.00 84.88 94 GLY A N 1
ATOM 683 C CA . GLY A 1 94 ? -18.734 -1.354 5.419 1.00 84.88 94 GLY A CA 1
ATOM 684 C C . GLY A 1 94 ? -18.449 -0.024 4.715 1.00 84.88 94 GLY A C 1
ATOM 685 O O . GLY A 1 94 ? -18.212 -0.018 3.508 1.00 84.88 94 GLY A O 1
ATOM 686 N N . ASP A 1 95 ? -18.411 1.093 5.444 1.00 88.56 95 ASP A N 1
ATOM 687 C CA . ASP A 1 95 ? -18.078 2.397 4.870 1.00 88.56 95 ASP A CA 1
ATOM 688 C C . ASP A 1 95 ? -16.607 2.450 4.434 1.00 88.56 95 ASP A C 1
ATOM 690 O O . ASP A 1 95 ? -15.696 2.234 5.240 1.00 88.56 95 ASP A O 1
ATOM 694 N N . ARG A 1 96 ? -16.372 2.761 3.153 1.00 90.00 96 ARG A N 1
ATOM 695 C CA . ARG A 1 96 ? -15.035 2.887 2.553 1.00 90.00 96 ARG A CA 1
ATOM 696 C C . ARG A 1 96 ? -14.664 4.352 2.361 1.00 90.00 96 ARG A C 1
ATOM 698 O O . ARG A 1 96 ? -15.377 5.106 1.700 1.00 90.00 96 ARG A O 1
ATOM 705 N N . TYR A 1 97 ? -13.503 4.736 2.881 1.00 89.88 97 TYR A N 1
ATOM 706 C CA . TYR A 1 97 ? -12.945 6.079 2.754 1.00 89.88 97 TYR A CA 1
ATOM 707 C C . TYR A 1 97 ? -11.594 6.038 2.056 1.00 89.88 97 TYR A C 1
ATOM 709 O O . TYR A 1 97 ? -10.778 5.169 2.341 1.00 89.88 97 TYR A O 1
ATOM 717 N N . TYR A 1 98 ? -11.330 7.014 1.192 1.00 89.88 98 TYR A N 1
ATOM 718 C CA . TYR A 1 98 ? -9.998 7.235 0.633 1.00 89.88 98 TYR A CA 1
ATOM 719 C C . TYR A 1 98 ? -9.237 8.208 1.532 1.00 89.88 98 TYR A C 1
ATOM 721 O O . TYR A 1 98 ? -9.705 9.320 1.784 1.00 89.88 98 TYR A O 1
ATOM 729 N N . TRP A 1 99 ? -8.077 7.789 2.033 1.00 88.00 99 TRP A N 1
ATOM 730 C CA . TRP A 1 99 ? -7.259 8.580 2.959 1.00 88.00 99 TRP A CA 1
ATOM 731 C C . TRP A 1 99 ? -6.055 9.205 2.283 1.00 88.00 99 TRP A C 1
ATOM 733 O O . TRP A 1 99 ? -5.701 10.344 2.590 1.00 88.00 99 TRP A O 1
ATOM 743 N N . LEU A 1 100 ? -5.456 8.480 1.344 1.00 91.25 100 LEU A N 1
ATOM 744 C CA . LEU A 1 100 ? -4.295 8.933 0.604 1.00 91.25 100 LEU A CA 1
ATOM 745 C C . LEU A 1 100 ? -4.476 8.596 -0.869 1.00 91.25 100 LEU A C 1
ATOM 747 O O . LEU A 1 100 ? -5.022 7.556 -1.214 1.00 91.25 100 LEU A O 1
ATOM 751 N N . LYS A 1 101 ? -4.014 9.485 -1.733 1.00 92.50 101 LYS A N 1
ATOM 752 C CA . LYS A 1 101 ? -3.830 9.209 -3.152 1.00 92.50 101 LYS A CA 1
ATOM 753 C C . LYS A 1 101 ? -2.582 9.907 -3.652 1.00 92.50 101 LYS A C 1
ATOM 755 O O . LYS A 1 101 ? -2.083 10.834 -3.015 1.00 92.50 101 LYS A O 1
ATOM 760 N N . GLY A 1 102 ? -2.112 9.526 -4.822 1.00 93.00 102 GLY A N 1
ATOM 761 C CA . GLY A 1 102 ? -1.079 10.290 -5.492 1.0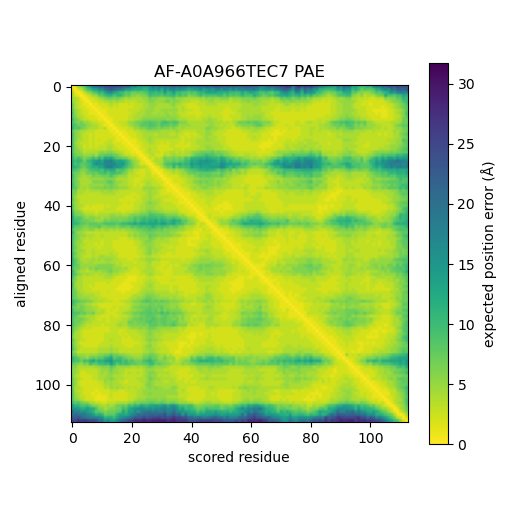0 93.00 102 GLY A CA 1
ATOM 762 C C . GLY A 1 102 ? -0.488 9.555 -6.667 1.00 93.00 102 GLY A C 1
ATOM 763 O O . GLY A 1 102 ? -1.022 8.559 -7.151 1.00 93.00 102 GLY A O 1
ATOM 764 N N . THR A 1 103 ? 0.634 10.082 -7.124 1.00 94.19 103 THR A N 1
ATOM 765 C CA . THR A 1 103 ? 1.386 9.500 -8.224 1.00 94.19 103 THR A CA 1
ATOM 766 C C . THR A 1 103 ? 2.433 8.538 -7.673 1.00 94.19 103 THR A C 1
ATOM 768 O O . THR A 1 103 ? 3.135 8.856 -6.712 1.00 94.19 103 THR A O 1
ATOM 771 N N . CYS A 1 104 ? 2.539 7.364 -8.286 1.00 92.88 104 CYS A N 1
ATOM 772 C CA . CYS A 1 104 ? 3.579 6.379 -8.043 1.00 92.88 104 CYS A CA 1
ATOM 773 C C . CYS A 1 104 ? 4.534 6.360 -9.238 1.00 92.88 104 CYS A C 1
ATOM 775 O O . CYS A 1 104 ? 4.187 5.884 -10.317 1.00 92.88 104 CYS A O 1
ATOM 777 N N . THR A 1 105 ? 5.746 6.876 -9.052 1.00 93.62 105 THR A N 1
ATOM 778 C CA . THR A 1 105 ? 6.791 6.837 -10.079 1.00 93.62 105 THR A CA 1
ATOM 779 C C . THR A 1 105 ? 7.643 5.593 -9.884 1.00 93.62 105 THR A C 1
ATOM 781 O O . THR A 1 105 ? 8.274 5.437 -8.838 1.00 93.62 105 THR A O 1
ATOM 784 N N . VAL A 1 106 ? 7.685 4.720 -10.886 1.00 91.94 106 VAL A N 1
ATOM 785 C CA . VAL A 1 106 ? 8.545 3.534 -10.891 1.00 91.94 106 VAL A CA 1
ATOM 786 C C . VAL A 1 106 ? 9.837 3.874 -11.620 1.00 91.94 106 VAL A C 1
ATOM 788 O O . VAL A 1 106 ? 9.809 4.239 -12.793 1.00 91.94 106 VAL A O 1
ATOM 791 N N . SER A 1 107 ? 10.966 3.735 -10.928 1.00 90.38 107 SER A N 1
ATOM 792 C CA . SER A 1 107 ? 12.300 3.992 -11.473 1.00 90.38 107 SER A CA 1
ATOM 793 C C . SER A 1 107 ? 13.132 2.716 -11.511 1.00 90.38 107 SER A C 1
ATOM 795 O O . SER A 1 107 ? 13.193 1.960 -10.535 1.00 90.38 107 SER A O 1
ATOM 797 N N . GLY A 1 108 ? 13.813 2.501 -12.636 1.00 84.62 108 GLY A N 1
ATOM 798 C CA . GLY A 1 108 ? 14.752 1.397 -12.792 1.00 84.62 108 GLY A CA 1
ATOM 799 C C . GLY A 1 108 ? 15.974 1.556 -11.892 1.00 84.62 108 GLY A C 1
ATOM 800 O O . GLY A 1 108 ? 16.428 2.669 -11.615 1.00 84.62 108 GLY A O 1
ATOM 801 N N . THR A 1 109 ? 16.518 0.433 -11.437 1.00 79.81 109 THR A N 1
ATOM 802 C CA . THR A 1 109 ? 17.768 0.394 -10.676 1.00 79.81 109 THR A CA 1
ATOM 803 C C . THR A 1 109 ? 18.888 -0.147 -11.563 1.00 79.81 109 THR A C 1
ATOM 805 O O . THR A 1 109 ? 18.700 -1.096 -12.314 1.00 79.81 109 THR A O 1
ATOM 808 N N . CYS A 1 110 ? 20.073 0.465 -11.503 1.00 70.12 110 CYS A N 1
ATOM 809 C CA . CYS A 1 110 ? 21.270 -0.014 -12.209 1.00 70.12 110 CYS A CA 1
ATOM 810 C C . CYS A 1 110 ? 22.136 -0.944 -11.343 1.00 70.12 110 CYS A C 1
ATOM 812 O O . CYS A 1 110 ? 23.255 -1.296 -11.724 1.00 70.12 110 CYS A O 1
ATOM 814 N N . SER A 1 111 ? 21.644 -1.301 -10.151 1.00 69.31 111 SER A N 1
ATOM 815 C CA . SER A 1 111 ? 22.374 -2.151 -9.221 1.00 69.31 111 SER A CA 1
ATOM 816 C C . SER A 1 111 ? 22.464 -3.568 -9.769 1.00 69.31 111 SER A C 1
ATOM 818 O O . SER A 1 111 ? 21.497 -4.123 -10.285 1.00 69.31 111 SER A O 1
ATOM 820 N N . ARG A 1 112 ? 23.656 -4.141 -9.641 1.00 56.50 112 ARG A N 1
ATOM 821 C CA . ARG A 1 112 ? 24.055 -5.434 -10.186 1.00 56.50 112 ARG A CA 1
ATOM 822 C C . ARG A 1 112 ? 23.542 -6.560 -9.273 1.00 56.50 112 ARG A C 1
ATOM 824 O O . ARG A 1 112 ? 24.350 -7.160 -8.575 1.00 56.50 112 ARG A O 1
ATOM 831 N N . ASN A 1 113 ? 22.226 -6.763 -9.186 1.00 51.50 113 ASN A N 1
ATOM 832 C CA . ASN A 1 113 ? 21.679 -7.995 -8.598 1.00 51.50 113 ASN A CA 1
ATOM 833 C C . ASN A 1 113 ? 21.636 -9.082 -9.667 1.00 51.50 113 ASN A C 1
ATOM 835 O O . ASN A 1 113 ? 20.946 -8.848 -10.683 1.00 51.50 113 ASN A O 1
#

Mean predicted aligned error: 5.1 Å

Sequence (113 aa):
MYYPATYNIVVLQNSTYRMQVTATQSGGTPINLSGYTIDSDICGALDGQIVASFVPAITNAASGIFQLTLSPTVSSGLEVGIYNYDVSATQAGGDRYYWLKGTCTVSGTCSRN

S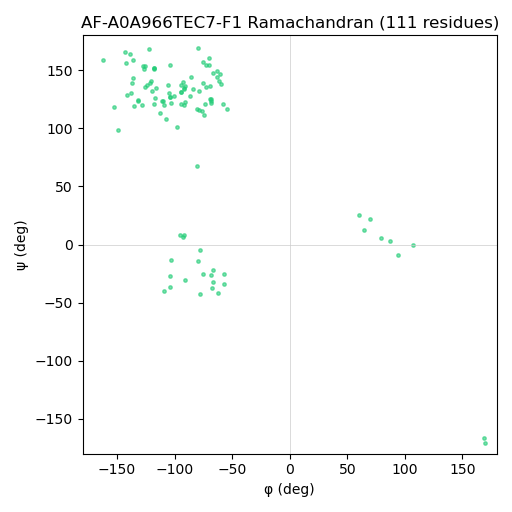olvent-accessible surface area (backbone atoms only — not comparable to full-atom values): 6246 Å² total; per-residue (Å²): 134,86,76,50,46,78,56,74,46,78,43,50,35,64,32,73,45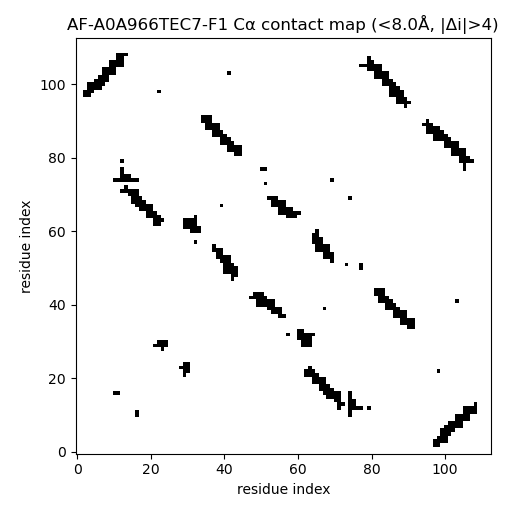,75,47,79,47,70,45,54,46,97,89,69,49,51,39,64,40,76,65,47,47,68,49,34,43,32,21,40,68,85,78,62,47,79,77,48,66,46,50,65,44,76,78,36,34,75,61,14,27,33,32,39,34,36,50,32,75,58,31,52,70,52,72,73,44,70,26,30,33,42,32,33,40,28,41,75,88,65,55,71,44,59,57,36,29,34,43,35,36,34,39,80,63,90,71,93,122

Nearest PDB structures (foldseek):
  8hqz-assembly1_R  TM=7.873E-01  e=7.975E-10  Escherichia phage DT57C
  7qg9-assembly1_R  TM=8.030E-01  e=3.543E-09  Escherichia phage T5
  4v96-assembly1_AF  TM=6.356E-01  e=3.259E-05  Lactococcus phage TP901-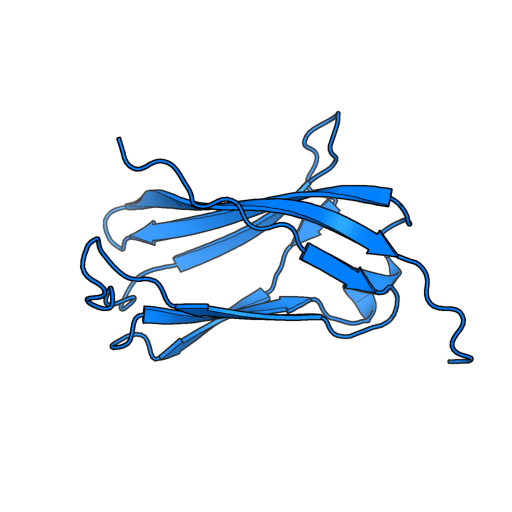1
  3pe9-assembly2_B  TM=6.496E-01  e=2.333E-04  Acetivibrio thermocellus
  2bip-assembly1_A  TM=5.466E-01  e=1.087E-01  Homo sapiens